Protein AF-A0A397F5D9-F1 (afdb_monomer_lite)

pLDDT: mean 75.42, std 14.94, range [30.98, 96.06]

Radius of gyration: 19.32 Å; chains: 1; bounding box: 44×31×54 Å

InterPro domains:
  IPR016435 Diphthamide synthesis DPH1/DPH2 [PF01866] (14-155)
  IPR016435 Diphthamide synthesis DPH1/DPH2 [PTHR10762] (15-155)
  IPR016435 Diphthamide synthesis DPH1/DPH2 [SFLDS00032] (1-155)
  IPR016435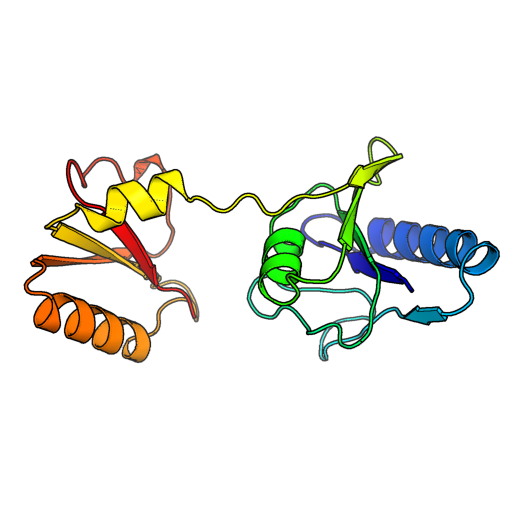 Diphthamide synthesis DPH1/DPH2 [TIGR00322] (14-155)
  IPR042264 Diphthamide synthesis DPH1/DPH2, domain 2 [G3DSA:3.40.50.11850] (8-94)
  IPR042265 Diphthamide synthesis DPH1/DPH2, domain 3 [G3DSA:3.40.50.11860] (96-165)

Structure (mmCIF, N/CA/C/O backbone):
data_AF-A0A397F5D9-F1
#
_entry.id   AF-A0A397F5D9-F1
#
loop_
_atom_site.group_PDB
_atom_site.id
_atom_site.type_symbol
_atom_site.label_atom_id
_atom_site.label_alt_id
_atom_site.label_comp_id
_atom_site.label_asym_id
_atom_site.label_entity_id
_atom_site.label_seq_id
_atom_site.pdbx_PDB_ins_code
_atom_site.Cartn_x
_atom_site.Cartn_y
_atom_site.Cartn_z
_atom_site.occupancy
_atom_site.B_iso_or_equiv
_atom_site.auth_seq_id
_atom_site.auth_comp_id
_atom_site.auth_asym_id
_atom_site.auth_atom_id
_atom_site.pdbx_PDB_model_num
ATOM 1 N N . MET A 1 1 ? 1.167 -3.588 -21.122 1.00 30.98 1 MET A N 1
ATOM 2 C CA . MET A 1 1 ? 1.437 -2.187 -20.737 1.00 30.98 1 MET A CA 1
ATOM 3 C C . MET A 1 1 ? 1.974 -2.148 -19.313 1.00 30.98 1 MET A C 1
ATOM 5 O O . MET A 1 1 ? 1.373 -2.797 -18.465 1.00 30.98 1 MET A O 1
ATOM 9 N N . LEU A 1 2 ? 3.126 -1.507 -19.077 1.00 31.97 2 LEU A N 1
ATOM 10 C CA . LEU A 1 2 ? 3.958 -1.721 -17.883 1.00 31.97 2 LEU A CA 1
ATOM 11 C C . LEU A 1 2 ? 4.143 -0.448 -17.041 1.00 31.97 2 LEU A C 1
ATOM 13 O O . LEU A 1 2 ? 4.617 0.557 -17.570 1.00 31.97 2 LEU A O 1
ATOM 17 N N . TYR A 1 3 ? 3.851 -0.514 -15.740 1.00 37.12 3 TYR A N 1
ATOM 18 C CA . TYR A 1 3 ? 4.355 0.466 -14.765 1.00 37.12 3 TYR A CA 1
ATOM 19 C C . TYR A 1 3 ? 5.733 0.081 -14.264 1.00 37.12 3 TYR A C 1
ATOM 21 O O . TYR A 1 3 ? 5.989 -1.099 -14.089 1.00 37.12 3 TYR A O 1
ATOM 29 N N . VAL A 1 4 ? 6.600 1.054 -13.999 1.00 40.19 4 VAL A N 1
ATOM 30 C CA . VAL A 1 4 ? 7.844 0.831 -13.256 1.00 40.19 4 VAL A CA 1
ATOM 31 C C . VAL A 1 4 ? 7.869 1.778 -12.065 1.00 40.19 4 VAL A C 1
ATOM 33 O O . VAL A 1 4 ? 7.754 2.986 -12.254 1.00 40.19 4 VAL A O 1
ATOM 36 N N . PHE A 1 5 ? 8.001 1.237 -10.857 1.00 48.34 5 PHE A N 1
ATOM 37 C CA . PHE A 1 5 ? 8.193 2.024 -9.636 1.00 48.34 5 PHE A CA 1
ATOM 38 C C . PHE A 1 5 ? 9.487 1.690 -8.933 1.00 48.34 5 PHE A C 1
ATOM 40 O O . PHE A 1 5 ? 10.018 0.604 -9.118 1.00 48.34 5 PHE A O 1
ATOM 47 N N . VAL A 1 6 ? 9.936 2.609 -8.094 1.00 40.12 6 VAL A N 1
ATOM 48 C CA . VAL A 1 6 ? 11.071 2.470 -7.201 1.00 40.12 6 VAL A CA 1
ATOM 49 C C . VAL A 1 6 ? 10.584 2.618 -5.759 1.00 40.12 6 VAL A C 1
ATOM 51 O O . VAL A 1 6 ? 9.941 3.612 -5.418 1.00 40.12 6 VAL A O 1
ATOM 54 N N . ASP A 1 7 ? 10.913 1.641 -4.914 1.00 38.75 7 ASP A N 1
ATOM 55 C CA . ASP A 1 7 ? 10.896 1.801 -3.457 1.00 38.75 7 ASP A CA 1
ATOM 56 C C . ASP A 1 7 ? 12.244 2.371 -3.026 1.00 38.75 7 ASP A C 1
ATOM 58 O O . ASP A 1 7 ? 13.288 1.791 -3.324 1.00 38.75 7 ASP A O 1
ATOM 62 N N . ILE A 1 8 ? 12.233 3.525 -2.367 1.00 38.31 8 ILE A N 1
ATOM 63 C CA . ILE A 1 8 ? 13.449 4.161 -1.875 1.00 38.31 8 ILE A CA 1
ATOM 64 C C . ILE A 1 8 ? 13.385 4.141 -0.363 1.00 38.31 8 ILE A C 1
ATOM 66 O O . ILE A 1 8 ? 12.715 4.966 0.254 1.00 38.31 8 ILE A O 1
ATOM 70 N N . THR A 1 9 ? 14.151 3.245 0.243 1.00 36.97 9 THR A N 1
ATOM 71 C CA . THR A 1 9 ? 14.595 3.465 1.621 1.00 36.97 9 THR A CA 1
ATOM 72 C C . THR A 1 9 ? 16.110 3.567 1.763 1.00 36.97 9 THR A C 1
ATOM 74 O O . THR A 1 9 ? 16.546 4.078 2.788 1.00 36.97 9 THR A O 1
ATOM 77 N N . ILE A 1 10 ? 16.933 3.160 0.776 1.00 39.94 10 ILE A N 1
ATOM 78 C CA . ILE A 1 10 ? 18.388 3.033 1.019 1.00 39.94 10 ILE A CA 1
ATOM 79 C C . ILE A 1 10 ? 19.318 3.581 -0.095 1.00 39.94 10 ILE A C 1
ATOM 81 O O . ILE A 1 10 ? 20.384 4.081 0.251 1.00 39.94 10 ILE A O 1
ATOM 85 N N . ASP A 1 11 ? 18.961 3.602 -1.393 1.00 50.69 11 ASP A N 1
ATOM 86 C CA . ASP A 1 11 ? 19.867 4.155 -2.433 1.00 50.69 11 ASP A CA 1
ATOM 87 C C . ASP A 1 11 ? 19.161 4.625 -3.725 1.00 50.69 11 ASP A C 1
ATOM 89 O O . ASP A 1 11 ? 19.049 3.900 -4.714 1.00 50.69 11 ASP A O 1
ATOM 93 N N . VAL A 1 12 ? 18.716 5.884 -3.744 1.00 52.06 12 VAL A N 1
ATOM 94 C CA . VAL A 1 12 ? 18.045 6.533 -4.893 1.00 52.06 12 VAL A CA 1
ATOM 95 C C . VAL A 1 12 ? 18.834 6.356 -6.204 1.00 52.06 12 VAL A C 1
ATOM 97 O O . VAL A 1 12 ? 18.247 6.167 -7.271 1.00 52.06 12 VAL A O 1
ATOM 100 N N . SER A 1 13 ? 20.170 6.404 -6.139 1.00 53.44 13 SER A N 1
ATOM 101 C CA . SER A 1 13 ? 21.037 6.446 -7.320 1.00 53.44 13 SER A CA 1
ATOM 102 C C . SER A 1 13 ? 21.143 5.088 -8.025 1.00 53.44 13 SER A C 1
ATOM 104 O O . SER A 1 13 ? 21.021 5.005 -9.255 1.00 53.44 13 SER A O 1
ATOM 106 N N . HIS A 1 14 ? 21.275 4.004 -7.255 1.00 58.69 14 HIS A N 1
ATOM 107 C CA . HIS A 1 14 ? 21.280 2.648 -7.800 1.00 58.69 14 HIS A CA 1
ATOM 108 C C . HIS A 1 14 ? 19.917 2.253 -8.361 1.00 58.69 14 HIS A C 1
ATOM 110 O O . HIS A 1 14 ? 19.836 1.667 -9.445 1.00 58.69 14 HIS A O 1
ATOM 116 N N . PHE A 1 15 ? 18.839 2.615 -7.669 1.00 64.94 15 PHE A N 1
ATOM 117 C CA . PHE A 1 15 ? 17.494 2.264 -8.103 1.00 64.94 15 PHE A CA 1
ATOM 118 C C . PHE A 1 15 ? 17.044 3.036 -9.351 1.00 64.94 15 PHE A C 1
ATOM 120 O O . PHE A 1 15 ? 16.451 2.443 -10.256 1.00 64.94 15 PHE A O 1
ATOM 127 N N . ALA A 1 16 ? 17.392 4.320 -9.470 1.00 66.88 16 ALA A N 1
ATOM 128 C CA . ALA A 1 16 ? 17.126 5.099 -10.680 1.00 66.88 16 ALA A CA 1
ATOM 129 C C . ALA A 1 16 ? 17.850 4.522 -11.911 1.00 66.88 16 ALA A C 1
ATOM 131 O O . ALA A 1 16 ? 17.286 4.488 -13.010 1.00 66.88 16 ALA A O 1
ATOM 132 N N . THR A 1 17 ? 19.076 4.022 -11.726 1.00 72.38 17 THR A N 1
ATOM 133 C CA . THR A 1 17 ? 19.847 3.352 -12.784 1.00 72.38 17 THR A CA 1
ATOM 134 C C . THR A 1 17 ? 19.204 2.020 -13.174 1.00 72.38 17 THR A C 1
ATOM 136 O O . THR A 1 17 ? 18.979 1.767 -14.358 1.00 72.38 17 THR A O 1
ATOM 139 N N . ALA A 1 18 ? 18.832 1.190 -12.193 1.00 73.75 18 ALA A N 1
ATOM 140 C CA . ALA A 1 18 ? 18.156 -0.085 -12.434 1.00 73.75 18 ALA A CA 1
ATOM 141 C C . ALA A 1 18 ? 16.810 0.095 -13.157 1.00 73.75 18 ALA A C 1
ATOM 143 O O . ALA A 1 18 ? 16.492 -0.671 -14.065 1.00 73.75 18 ALA A O 1
ATOM 144 N N . MET A 1 19 ? 16.051 1.140 -12.815 1.00 75.25 19 MET A N 1
ATOM 145 C CA . MET A 1 19 ? 14.823 1.510 -13.516 1.00 75.25 19 MET A CA 1
ATOM 146 C C . MET A 1 19 ? 15.096 1.887 -14.978 1.00 75.25 19 MET A C 1
ATOM 148 O O . MET A 1 19 ? 14.393 1.401 -15.860 1.00 75.25 19 MET A O 1
ATOM 152 N N . HIS A 1 20 ? 16.105 2.719 -15.265 1.00 76.56 20 HIS A N 1
ATOM 153 C CA . HIS A 1 20 ? 16.440 3.082 -16.649 1.00 76.56 20 HIS A CA 1
ATOM 154 C C . HIS A 1 20 ? 16.823 1.859 -17.486 1.00 76.56 20 HIS A C 1
ATOM 156 O O . HIS A 1 20 ? 16.373 1.735 -18.628 1.00 76.56 20 HIS A O 1
ATOM 162 N N . VAL A 1 21 ? 17.601 0.937 -16.912 1.00 76.38 21 VAL A N 1
ATOM 163 C CA . VAL A 1 21 ? 17.949 -0.339 -17.554 1.00 76.38 21 VAL A CA 1
ATOM 164 C C . VAL A 1 21 ? 16.691 -1.169 -17.809 1.00 76.38 21 VAL A C 1
ATOM 166 O O . VAL A 1 21 ? 16.454 -1.581 -18.941 1.00 76.38 21 VAL A O 1
ATOM 169 N N . ALA A 1 22 ? 15.839 -1.347 -16.795 1.00 76.19 22 ALA A N 1
ATOM 170 C CA . ALA A 1 22 ? 14.598 -2.106 -16.921 1.00 76.19 22 ALA A CA 1
ATOM 171 C C . ALA A 1 22 ? 13.674 -1.517 -18.000 1.00 76.19 22 ALA A C 1
ATOM 173 O O . ALA A 1 22 ? 13.200 -2.241 -18.868 1.00 76.19 22 ALA A O 1
ATOM 174 N N . VAL A 1 23 ? 13.456 -0.200 -17.996 1.00 78.56 23 VAL A N 1
ATOM 175 C CA . VAL A 1 23 ? 12.630 0.489 -18.999 1.00 78.56 23 VAL A CA 1
ATOM 176 C C . VAL A 1 23 ? 13.217 0.336 -20.400 1.00 78.56 23 VAL A C 1
ATOM 178 O O . VAL A 1 23 ? 12.459 0.115 -21.341 1.00 78.56 23 VAL A O 1
ATOM 181 N N . THR A 1 24 ? 14.539 0.446 -20.554 1.00 81.62 24 THR A N 1
ATOM 182 C CA . THR A 1 24 ? 15.207 0.294 -21.857 1.00 81.62 24 THR A CA 1
ATOM 183 C C . THR A 1 24 ? 14.988 -1.104 -22.423 1.00 81.62 24 THR A C 1
ATOM 185 O O . THR A 1 24 ? 14.542 -1.229 -23.559 1.00 81.62 24 THR A O 1
ATOM 188 N N . GLU A 1 25 ? 15.197 -2.143 -21.616 1.00 80.12 25 GLU A N 1
ATOM 189 C CA . GLU A 1 25 ? 14.972 -3.522 -22.055 1.00 80.12 25 GLU A CA 1
ATOM 190 C C . GLU A 1 25 ? 13.496 -3.808 -22.338 1.00 80.12 25 GLU A C 1
ATOM 192 O O . GLU A 1 25 ? 13.140 -4.400 -23.355 1.00 80.12 25 GLU A O 1
ATOM 197 N N . LEU A 1 26 ? 12.599 -3.333 -21.476 1.00 77.38 26 LEU A N 1
ATOM 198 C CA . LEU A 1 26 ? 11.168 -3.583 -21.623 1.00 77.38 26 LEU A CA 1
ATOM 199 C C . LEU A 1 26 ? 10.589 -2.870 -22.850 1.00 77.38 26 LEU A C 1
ATOM 201 O O . LEU A 1 26 ? 9.675 -3.406 -23.475 1.00 77.38 26 LEU A O 1
ATOM 205 N N . LYS A 1 27 ? 11.141 -1.717 -23.255 1.00 81.94 27 LYS A N 1
ATOM 206 C CA . LYS A 1 27 ? 10.741 -1.008 -24.484 1.00 81.94 27 LYS A CA 1
ATOM 207 C C . LYS A 1 27 ? 10.977 -1.826 -25.755 1.00 81.94 27 LYS A C 1
ATOM 209 O O . LYS A 1 27 ? 10.286 -1.592 -26.742 1.00 81.94 27 LYS A O 1
ATOM 214 N N . HIS A 1 28 ? 11.892 -2.799 -25.742 1.00 83.31 28 HIS A N 1
ATOM 215 C CA . HIS A 1 28 ? 12.069 -3.723 -26.867 1.00 83.31 28 HIS A CA 1
ATOM 216 C C . HIS A 1 28 ? 10.918 -4.733 -26.996 1.00 83.31 28 HIS A C 1
ATOM 218 O O . HIS A 1 28 ? 10.683 -5.262 -28.080 1.00 83.31 28 HIS A O 1
ATOM 224 N N . HIS A 1 29 ? 10.193 -4.995 -25.907 1.00 79.75 29 HIS A N 1
ATOM 225 C CA . HIS A 1 29 ? 9.145 -6.016 -25.838 1.00 79.75 29 HIS A CA 1
ATOM 226 C C . HIS A 1 29 ? 7.729 -5.441 -25.729 1.00 79.75 29 HIS A C 1
ATOM 228 O O . HIS A 1 29 ? 6.761 -6.131 -26.049 1.00 79.75 29 HIS A O 1
ATOM 234 N N . PHE A 1 30 ? 7.587 -4.192 -25.280 1.00 78.31 30 PHE A N 1
ATOM 235 C CA . PHE A 1 30 ? 6.298 -3.547 -25.058 1.00 78.31 30 PHE A CA 1
ATOM 236 C C . PHE A 1 30 ? 6.268 -2.145 -25.667 1.00 78.31 30 PHE A C 1
ATOM 238 O O . PHE A 1 30 ? 7.146 -1.323 -25.420 1.00 78.31 30 PHE A O 1
ATOM 245 N N . HIS A 1 31 ? 5.204 -1.861 -26.418 1.00 74.44 31 HIS A N 1
ATOM 246 C CA . HIS A 1 31 ? 5.030 -0.592 -27.131 1.00 74.44 31 HIS A CA 1
ATOM 247 C C . HIS A 1 31 ? 4.506 0.556 -26.255 1.00 74.44 31 HIS A C 1
ATOM 249 O O . HIS A 1 31 ? 4.698 1.716 -26.604 1.00 74.44 31 HIS A O 1
ATOM 255 N N . ASP A 1 32 ? 3.868 0.247 -25.122 1.00 77.25 32 ASP A N 1
ATOM 256 C CA . ASP A 1 32 ? 3.337 1.239 -24.182 1.00 77.25 32 ASP A CA 1
ATOM 257 C C . ASP A 1 32 ? 3.888 0.964 -22.772 1.00 77.25 32 ASP A C 1
ATOM 259 O O . ASP A 1 32 ? 3.534 -0.017 -22.097 1.00 77.25 32 ASP A O 1
ATOM 263 N N . ILE A 1 33 ? 4.832 1.815 -22.369 1.00 79.56 33 ILE A N 1
ATOM 264 C CA . ILE A 1 33 ? 5.489 1.820 -21.061 1.00 79.56 33 ILE A CA 1
ATOM 265 C C . ILE A 1 33 ? 5.431 3.241 -20.524 1.00 79.56 33 ILE A C 1
ATOM 267 O O . ILE A 1 33 ? 5.867 4.182 -21.191 1.00 79.56 33 ILE A O 1
ATOM 271 N N . VAL A 1 34 ? 4.950 3.382 -19.290 1.00 80.06 34 VAL A N 1
ATOM 272 C CA . VAL A 1 34 ? 4.820 4.674 -18.615 1.00 80.06 34 VAL A CA 1
ATOM 273 C C . VAL A 1 34 ? 5.548 4.620 -17.279 1.00 80.06 34 VAL A C 1
ATOM 275 O O . VAL A 1 34 ? 5.326 3.721 -16.469 1.00 80.06 34 VAL A O 1
ATOM 278 N N . VAL A 1 35 ? 6.393 5.623 -17.042 1.00 79.56 35 VAL A N 1
ATOM 279 C CA . VAL A 1 35 ? 6.994 5.896 -15.733 1.00 79.56 35 VAL A CA 1
ATOM 280 C C . VAL A 1 35 ? 6.243 7.091 -15.137 1.00 79.56 35 VAL A C 1
ATOM 282 O O . VAL A 1 35 ? 6.437 8.216 -15.603 1.00 79.56 35 VAL A O 1
ATOM 285 N N . PRO A 1 36 ? 5.320 6.875 -14.185 1.00 72.00 36 PRO A N 1
ATOM 286 C CA . PRO A 1 36 ? 4.493 7.946 -13.637 1.00 72.00 36 PRO A CA 1
ATOM 287 C C . PRO A 1 36 ? 5.308 8.869 -12.725 1.00 72.00 36 PRO A C 1
ATOM 289 O O . PRO A 1 36 ? 6.321 8.466 -12.162 1.00 72.00 36 PRO A O 1
ATOM 292 N N . GLN A 1 37 ? 4.840 10.101 -12.534 1.00 74.19 37 GLN A N 1
ATOM 293 C CA . GLN A 1 37 ? 5.438 11.052 -11.598 1.00 74.19 37 GLN A CA 1
ATOM 294 C C . GLN A 1 37 ? 4.348 11.729 -10.764 1.00 74.19 37 GLN A C 1
ATOM 296 O O . GLN A 1 37 ? 3.511 12.453 -11.304 1.00 74.19 37 GLN A O 1
ATOM 301 N N . ALA A 1 38 ? 4.390 11.540 -9.446 1.00 69.75 38 ALA A N 1
ATOM 302 C CA . ALA A 1 38 ? 3.554 12.268 -8.496 1.00 69.75 38 ALA A CA 1
ATOM 303 C C . ALA A 1 38 ? 4.386 13.380 -7.842 1.00 69.75 38 ALA A C 1
ATOM 305 O O . ALA A 1 38 ? 5.224 13.117 -6.986 1.00 69.75 38 ALA A O 1
ATOM 306 N N . LYS A 1 39 ? 4.190 14.639 -8.249 1.00 68.25 39 LYS A N 1
ATOM 307 C CA . LYS A 1 39 ? 4.949 15.768 -7.679 1.00 68.25 39 LYS A CA 1
ATOM 308 C C . LYS A 1 39 ? 4.695 15.885 -6.162 1.00 68.25 39 LYS A C 1
ATOM 310 O O . LYS A 1 39 ? 3.546 15.735 -5.750 1.00 68.25 39 LYS A O 1
ATOM 315 N N . PRO A 1 40 ? 5.721 16.194 -5.342 1.00 70.75 40 PRO A N 1
ATOM 316 C CA . PRO A 1 40 ? 7.058 16.686 -5.710 1.00 70.75 40 PRO A CA 1
ATOM 317 C C . PRO A 1 40 ? 8.107 15.600 -6.024 1.00 70.75 40 PRO A C 1
ATOM 319 O O . PRO A 1 40 ? 9.272 15.942 -6.194 1.00 70.75 40 PRO A O 1
ATOM 322 N N . LEU A 1 41 ? 7.719 14.326 -6.100 1.00 69.69 41 LEU A N 1
ATOM 323 C CA . LEU A 1 41 ? 8.642 13.210 -6.306 1.00 69.69 41 LEU A CA 1
ATOM 324 C C . LEU A 1 41 ? 9.204 13.165 -7.737 1.00 69.69 41 LEU A C 1
ATOM 326 O O . LEU A 1 41 ? 8.614 13.712 -8.681 1.00 69.69 41 LEU A O 1
ATOM 330 N N . SER A 1 42 ? 10.340 12.492 -7.905 1.00 71.50 42 SER A N 1
ATOM 331 C CA . SER A 1 42 ? 10.932 12.196 -9.212 1.00 71.50 42 SER A CA 1
ATOM 332 C C . SER A 1 42 ? 10.090 11.160 -9.976 1.00 71.50 42 SER A C 1
ATOM 334 O O . SER A 1 42 ? 9.300 10.424 -9.379 1.00 71.50 42 SER A O 1
ATOM 336 N N . PRO A 1 43 ? 10.216 11.068 -11.313 1.00 72.31 43 PRO A N 1
ATOM 337 C CA . PRO A 1 43 ? 9.544 10.018 -12.075 1.00 72.31 43 PRO A CA 1
ATOM 338 C C . PRO A 1 43 ? 9.909 8.618 -11.561 1.00 72.31 43 PRO A C 1
ATOM 340 O O . PRO A 1 43 ? 11.084 8.307 -11.389 1.00 72.31 43 PRO A O 1
ATOM 343 N N . GLY A 1 44 ? 8.899 7.776 -11.342 1.00 71.12 44 GLY A N 1
ATOM 344 C CA . GLY A 1 44 ? 9.045 6.406 -10.847 1.00 71.12 44 GLY A CA 1
ATOM 345 C C . GLY A 1 44 ? 9.082 6.278 -9.323 1.00 71.12 44 GLY A C 1
ATOM 346 O O . GLY A 1 44 ? 9.052 5.157 -8.824 1.00 71.12 44 GLY A O 1
ATOM 347 N N . GLU A 1 45 ? 9.101 7.378 -8.571 1.00 69.88 45 GLU A N 1
ATOM 348 C CA . GLU A 1 45 ? 9.108 7.350 -7.103 1.00 69.88 45 GLU A CA 1
ATOM 349 C C . GLU A 1 45 ? 7.694 7.212 -6.510 1.00 69.88 45 GLU A C 1
ATOM 351 O O . GLU A 1 45 ? 6.732 7.809 -7.006 1.00 69.88 45 GLU A O 1
ATOM 356 N N . VAL A 1 46 ? 7.573 6.445 -5.417 1.00 66.38 46 VAL A N 1
ATOM 357 C CA . VAL A 1 46 ? 6.321 6.246 -4.658 1.00 66.38 46 VAL A CA 1
ATOM 358 C C . VAL A 1 46 ? 6.569 6.377 -3.167 1.00 66.38 46 VAL A C 1
ATOM 360 O O . VAL A 1 46 ? 7.611 5.970 -2.663 1.00 66.38 46 VAL A O 1
ATOM 363 N N . LEU A 1 47 ? 5.559 6.881 -2.460 1.00 67.12 47 LEU A N 1
ATOM 364 C CA . LEU A 1 47 ? 5.458 6.817 -1.007 1.00 67.12 47 LEU A CA 1
ATOM 365 C C . LEU A 1 47 ? 4.271 5.937 -0.614 1.00 67.12 47 LEU A C 1
ATOM 367 O O . LEU A 1 47 ? 3.224 5.977 -1.261 1.00 67.12 47 LEU A O 1
ATOM 371 N N . GLY A 1 48 ? 4.403 5.188 0.480 1.00 64.38 48 GLY A N 1
ATOM 372 C CA . GLY A 1 48 ? 3.401 4.197 0.888 1.00 64.38 48 GLY A CA 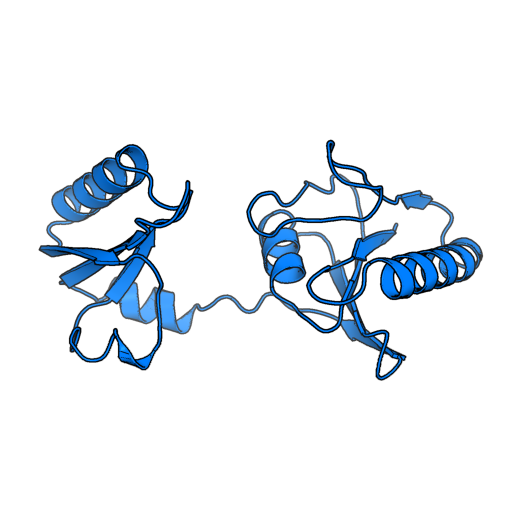1
ATOM 373 C C . GLY A 1 48 ? 2.003 4.742 1.152 1.00 64.38 48 GLY A C 1
ATOM 374 O O . GLY A 1 48 ? 1.026 4.052 0.865 1.00 64.38 48 GLY A O 1
ATOM 375 N N . CYS A 1 49 ? 1.900 5.981 1.636 1.00 63.66 49 CYS A N 1
ATOM 376 C CA . CYS A 1 49 ? 0.630 6.619 1.992 1.00 63.66 49 CYS A CA 1
ATOM 377 C C . CYS A 1 49 ? -0.113 7.242 0.793 1.00 63.66 49 CYS A C 1
ATOM 379 O O . CYS A 1 49 ? -1.258 7.655 0.936 1.00 63.66 49 CYS A O 1
ATOM 381 N N . THR A 1 50 ? 0.503 7.317 -0.393 1.00 64.44 50 THR A N 1
ATOM 382 C CA . THR A 1 50 ? -0.093 7.944 -1.590 1.00 64.44 50 THR A CA 1
ATOM 383 C C . THR A 1 50 ? 0.228 7.139 -2.844 1.00 64.44 50 THR A C 1
ATOM 385 O O . THR A 1 50 ? 1.028 7.551 -3.686 1.00 64.44 50 THR A O 1
ATOM 388 N N . SER A 1 51 ? -0.413 5.977 -2.966 1.00 74.62 51 SER A N 1
ATOM 389 C CA . SER A 1 51 ? -0.301 5.136 -4.157 1.00 74.62 51 SER A CA 1
ATOM 390 C C . SER A 1 51 ? -1.115 5.694 -5.333 1.00 74.62 51 SER A C 1
ATOM 392 O O . SER A 1 51 ? -2.320 5.911 -5.188 1.00 74.62 51 SER A O 1
ATOM 394 N N . PRO A 1 52 ? -0.504 5.912 -6.510 1.00 70.94 52 PRO A N 1
ATOM 395 C CA . PRO A 1 52 ? -1.222 6.368 -7.697 1.00 70.94 52 PRO A CA 1
ATOM 396 C C . PRO A 1 52 ? -2.134 5.279 -8.288 1.00 70.94 52 PRO A C 1
ATOM 398 O O . PRO A 1 52 ? -1.929 4.081 -8.085 1.00 70.94 52 PRO A O 1
ATOM 401 N N . GLN A 1 53 ? -3.143 5.710 -9.049 1.00 78.06 53 GLN A N 1
ATOM 402 C CA . GLN A 1 53 ? -4.029 4.820 -9.802 1.00 78.06 53 GLN A CA 1
ATOM 403 C C . GLN A 1 53 ? -3.530 4.598 -11.234 1.00 78.06 53 GLN A C 1
ATOM 405 O O . GLN A 1 53 ? -2.940 5.484 -11.856 1.00 78.06 53 GLN A O 1
ATOM 410 N N . PHE A 1 54 ? -3.810 3.409 -11.757 1.00 76.00 54 PHE A N 1
ATOM 411 C CA . PHE A 1 54 ? -3.304 2.871 -13.016 1.00 76.00 54 PHE A CA 1
ATOM 412 C C . PHE A 1 54 ? -4.444 2.456 -13.946 1.00 76.00 54 PHE A C 1
ATOM 414 O O . PHE A 1 54 ? -4.606 1.263 -14.228 1.00 76.00 54 PHE A O 1
ATOM 421 N N . PRO A 1 55 ? -5.269 3.410 -14.410 1.00 72.19 55 PRO A N 1
ATOM 422 C CA . PRO A 1 55 ? -6.365 3.083 -15.304 1.00 72.19 55 PRO A CA 1
ATOM 423 C C . PRO A 1 55 ? -5.833 2.458 -16.598 1.00 72.19 55 PRO A C 1
ATOM 425 O O . PRO A 1 55 ? -4.807 2.881 -17.140 1.00 72.19 55 PRO A O 1
ATOM 428 N N . ASP A 1 56 ? -6.561 1.444 -17.063 1.00 78.69 56 ASP A N 1
ATOM 429 C CA . ASP A 1 56 ? -6.396 0.775 -18.357 1.00 78.69 56 ASP A CA 1
ATOM 430 C C . ASP A 1 56 ? -5.119 -0.045 -18.545 1.00 78.69 56 ASP A C 1
ATOM 432 O O . ASP A 1 56 ? -4.697 -0.250 -19.676 1.00 78.69 56 ASP A O 1
ATOM 436 N N . ARG A 1 57 ? -4.467 -0.527 -17.477 1.00 78.75 57 ARG A N 1
ATOM 437 C CA . ARG A 1 57 ? -3.121 -1.122 -17.603 1.00 78.75 57 ARG A CA 1
ATOM 438 C C . ARG A 1 57 ? -3.063 -2.587 -17.215 1.00 78.75 57 ARG A C 1
ATOM 440 O O . ARG A 1 57 ? -3.596 -2.998 -16.191 1.00 78.75 57 ARG A O 1
ATOM 447 N N . ASP A 1 58 ? -2.353 -3.369 -18.027 1.00 84.31 58 ASP A N 1
ATOM 448 C CA . ASP A 1 58 ? -2.280 -4.823 -17.848 1.00 84.31 58 ASP A CA 1
ATOM 449 C C . ASP A 1 58 ? -1.409 -5.224 -16.658 1.00 84.31 58 ASP A C 1
ATOM 451 O O . ASP A 1 58 ? -1.698 -6.206 -15.967 1.00 84.31 58 ASP A O 1
ATOM 455 N N . ALA A 1 59 ? -0.291 -4.512 -16.476 1.00 86.88 59 ALA A N 1
ATOM 456 C CA . ALA A 1 59 ? 0.744 -4.907 -15.543 1.00 86.88 59 ALA A CA 1
ATOM 457 C C . ALA A 1 59 ? 1.545 -3.737 -14.960 1.00 86.88 59 ALA A C 1
ATOM 459 O O . ALA A 1 59 ? 1.711 -2.664 -15.537 1.00 86.88 59 ALA A O 1
ATOM 460 N N . LEU A 1 60 ? 2.107 -4.021 -13.798 1.00 86.62 60 LEU A N 1
ATOM 461 C CA . LEU A 1 60 ? 2.953 -3.188 -12.973 1.00 86.62 60 LEU A CA 1
ATOM 462 C C . LEU A 1 60 ? 4.217 -3.987 -12.663 1.00 86.62 60 LEU A C 1
ATOM 464 O O . LEU A 1 60 ? 4.131 -5.121 -12.216 1.00 86.62 60 LEU A O 1
ATOM 468 N N . VAL A 1 61 ? 5.381 -3.402 -12.890 1.00 87.31 61 VAL A N 1
ATOM 469 C CA . VAL A 1 61 ? 6.691 -3.846 -12.415 1.00 87.31 61 VAL A CA 1
ATOM 470 C C . VAL A 1 61 ? 7.162 -2.873 -11.341 1.00 87.31 61 VAL A C 1
ATOM 472 O O . VAL A 1 61 ? 7.113 -1.661 -11.486 1.00 87.31 61 VAL A O 1
ATOM 475 N N . PHE A 1 62 ? 7.618 -3.399 -10.224 1.00 86.62 62 PHE A N 1
ATOM 476 C CA . PHE A 1 62 ? 8.048 -2.617 -9.079 1.00 86.62 62 PHE A CA 1
ATOM 477 C C . PHE A 1 62 ? 9.496 -2.986 -8.773 1.00 86.62 62 PHE A C 1
ATOM 479 O O . PHE A 1 62 ? 9.794 -4.141 -8.489 1.00 86.62 62 PHE A O 1
ATOM 486 N N . VAL A 1 63 ? 10.412 -2.041 -8.915 1.00 84.38 63 VAL A N 1
ATOM 487 C CA . VAL A 1 63 ? 11.850 -2.207 -8.710 1.00 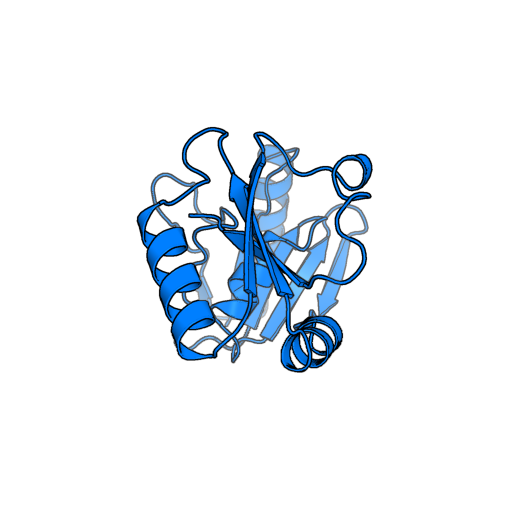84.38 63 VAL A CA 1
ATOM 488 C C . VAL A 1 63 ? 12.166 -1.893 -7.252 1.00 84.38 63 VAL A C 1
ATOM 490 O O . VAL A 1 63 ? 12.257 -0.731 -6.864 1.00 84.38 63 VAL A O 1
ATOM 493 N N . ALA A 1 64 ? 12.272 -2.938 -6.437 1.00 80.56 64 ALA A N 1
ATOM 494 C CA . ALA A 1 64 ? 12.436 -2.834 -4.990 1.00 80.56 64 ALA A CA 1
ATOM 495 C C . ALA A 1 64 ? 12.929 -4.148 -4.384 1.00 80.56 64 ALA A C 1
ATOM 497 O O . ALA A 1 64 ? 12.540 -5.234 -4.823 1.00 80.56 64 ALA A O 1
ATOM 498 N N . ASP A 1 65 ? 13.697 -4.034 -3.309 1.00 81.31 65 ASP A N 1
ATOM 499 C CA . ASP A 1 65 ? 14.020 -5.123 -2.383 1.00 81.31 65 ASP A CA 1
ATOM 500 C C . ASP A 1 65 ? 12.915 -5.343 -1.327 1.00 81.31 65 ASP A C 1
ATOM 502 O O . ASP A 1 65 ? 12.777 -6.440 -0.778 1.00 81.31 65 ASP A O 1
ATOM 506 N N . GLY A 1 66 ? 12.057 -4.340 -1.108 1.00 82.12 66 GLY A N 1
ATOM 507 C CA . GLY A 1 66 ? 10.859 -4.379 -0.264 1.00 82.12 66 GLY A CA 1
ATOM 508 C C . GLY A 1 66 ? 9.556 -4.719 -1.002 1.00 82.12 66 GLY A C 1
ATOM 509 O O . GLY A 1 66 ? 9.531 -4.955 -2.211 1.00 82.12 66 GLY A O 1
ATOM 510 N N . ARG A 1 67 ? 8.443 -4.800 -0.257 1.00 82.25 67 ARG A N 1
ATOM 511 C CA . ARG A 1 67 ? 7.081 -5.007 -0.805 1.00 82.25 67 ARG A CA 1
ATOM 512 C C . ARG A 1 67 ? 6.049 -3.998 -0.302 1.00 82.25 67 ARG A C 1
ATOM 514 O O . ARG A 1 67 ? 4.940 -3.984 -0.816 1.00 82.25 67 ARG A O 1
ATOM 521 N N . PHE A 1 68 ? 6.390 -3.149 0.662 1.00 80.88 68 PHE A N 1
ATOM 522 C CA . PHE A 1 68 ? 5.412 -2.310 1.357 1.00 80.88 68 PHE A CA 1
ATOM 523 C C . PHE A 1 68 ? 4.717 -1.307 0.421 1.00 80.88 68 PHE A C 1
ATOM 525 O O . PHE A 1 68 ? 3.491 -1.280 0.316 1.00 80.88 68 PHE A O 1
ATOM 532 N N . HIS A 1 69 ? 5.494 -0.539 -0.342 1.00 79.31 69 HIS A N 1
ATOM 533 C CA . HIS A 1 69 ? 4.954 0.402 -1.326 1.00 79.31 69 HIS A CA 1
ATOM 534 C C . HIS A 1 69 ? 4.228 -0.301 -2.483 1.00 79.31 69 HIS A C 1
ATOM 536 O O . HIS A 1 69 ? 3.197 0.178 -2.957 1.00 79.31 69 HIS A O 1
ATOM 542 N N . LEU A 1 70 ? 4.708 -1.480 -2.884 1.00 84.50 70 LEU A N 1
ATOM 543 C CA . LEU A 1 70 ? 4.045 -2.313 -3.884 1.00 84.50 70 LEU A CA 1
ATOM 544 C C . LEU A 1 70 ? 2.670 -2.795 -3.417 1.00 84.50 70 LEU A C 1
ATOM 546 O O . LEU A 1 70 ? 1.714 -2.745 -4.184 1.00 84.50 70 LEU A O 1
ATOM 550 N N . GLU A 1 71 ? 2.551 -3.243 -2.169 1.00 84.56 71 GLU A N 1
ATOM 551 C CA . GLU A 1 71 ? 1.283 -3.709 -1.608 1.00 84.56 71 GLU A CA 1
ATOM 552 C C . GLU A 1 71 ? 0.244 -2.582 -1.580 1.00 84.56 71 GLU A C 1
ATOM 554 O O . GLU A 1 71 ? -0.893 -2.800 -2.001 1.00 84.56 71 GLU A O 1
ATOM 559 N N . SER A 1 72 ? 0.645 -1.363 -1.205 1.00 81.38 72 SER A N 1
ATOM 560 C CA . SER A 1 72 ? -0.214 -0.172 -1.289 1.00 81.38 72 SER A CA 1
ATOM 561 C C . SER A 1 72 ? -0.684 0.088 -2.731 1.00 81.38 72 SER A C 1
ATOM 563 O O . SER A 1 72 ? -1.882 0.253 -2.983 1.00 81.38 72 SER A O 1
ATOM 565 N N . ALA A 1 73 ? 0.227 0.017 -3.708 1.00 81.50 73 ALA A N 1
ATOM 566 C CA . ALA A 1 73 ? -0.105 0.189 -5.122 1.00 81.50 73 ALA A CA 1
ATOM 567 C C . ALA A 1 73 ? -1.043 -0.911 -5.646 1.00 81.50 73 ALA A C 1
ATOM 569 O O . ALA A 1 73 ? -1.955 -0.630 -6.423 1.00 81.50 73 ALA A O 1
ATOM 570 N N . MET A 1 74 ? -0.866 -2.154 -5.194 1.00 87.50 74 MET A N 1
ATOM 571 C CA . MET A 1 74 ? -1.746 -3.275 -5.527 1.00 87.50 74 MET A CA 1
ATOM 572 C C . MET A 1 74 ? -3.143 -3.084 -4.933 1.00 87.50 74 MET A C 1
ATOM 574 O O . MET A 1 74 ? -4.131 -3.357 -5.610 1.00 87.50 74 MET A O 1
ATOM 578 N N . ILE A 1 75 ? -3.250 -2.612 -3.683 1.00 85.12 75 ILE A N 1
ATOM 579 C CA . ILE A 1 75 ? -4.537 -2.318 -3.024 1.00 85.12 75 ILE A CA 1
ATOM 580 C C . ILE A 1 75 ? -5.314 -1.255 -3.802 1.00 85.12 75 ILE A C 1
ATOM 582 O O . ILE A 1 75 ? -6.506 -1.437 -4.044 1.00 85.12 75 ILE A O 1
ATOM 586 N N . ALA A 1 76 ? -4.639 -0.192 -4.243 1.00 83.31 76 ALA A N 1
ATOM 587 C CA . ALA A 1 76 ? -5.253 0.854 -5.056 1.00 83.31 76 ALA A CA 1
ATOM 588 C C . ALA A 1 76 ? -5.636 0.381 -6.475 1.00 83.31 76 ALA A C 1
ATOM 590 O O . ALA A 1 76 ? -6.508 0.985 -7.100 1.00 83.31 76 ALA A O 1
ATOM 591 N N . ASN A 1 77 ? -5.012 -0.692 -6.982 1.00 85.25 77 ASN A N 1
ATOM 592 C CA . ASN A 1 77 ? -5.132 -1.156 -8.369 1.00 85.25 77 ASN A CA 1
ATOM 593 C C . ASN A 1 77 ? -5.337 -2.685 -8.469 1.00 85.25 77 ASN A C 1
ATOM 595 O O . ASN A 1 77 ? -4.509 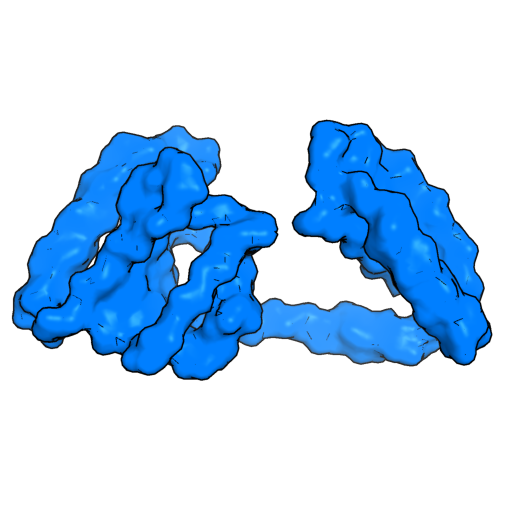-3.385 -9.058 1.00 85.25 77 ASN A O 1
ATOM 599 N N . PRO A 1 78 ? -6.441 -3.236 -7.929 1.00 87.19 78 PRO A N 1
ATOM 600 C CA . PRO A 1 78 ? -6.613 -4.683 -7.750 1.00 87.19 78 PRO A CA 1
ATOM 601 C C . PRO A 1 78 ? -6.706 -5.485 -9.059 1.00 87.19 78 PRO A C 1
ATOM 603 O O . PRO A 1 78 ? -6.469 -6.692 -9.061 1.00 87.19 78 PRO A O 1
ATOM 606 N N . SER A 1 79 ? -7.058 -4.846 -10.177 1.00 87.25 79 SER A N 1
ATOM 607 C CA . SER A 1 79 ? -7.146 -5.487 -11.496 1.00 87.25 79 SER A CA 1
ATOM 608 C C . SER A 1 79 ? -5.811 -5.549 -12.245 1.00 87.25 79 SER A C 1
ATOM 610 O O . SER A 1 79 ? -5.711 -6.262 -13.243 1.00 87.25 79 SER A O 1
ATOM 612 N N . VAL A 1 80 ? -4.789 -4.816 -11.791 1.00 87.94 80 VAL A N 1
ATOM 613 C CA . VAL A 1 80 ? -3.493 -4.706 -12.473 1.00 87.94 80 VAL A CA 1
ATOM 614 C C . VAL A 1 80 ? -2.556 -5.805 -11.976 1.00 87.94 80 VAL A C 1
ATOM 616 O O . VAL A 1 80 ? -2.357 -5.979 -10.774 1.00 87.94 80 VAL A O 1
ATOM 619 N N . LYS A 1 81 ? -1.938 -6.563 -12.891 1.00 89.94 81 LYS A N 1
ATOM 620 C CA . LYS A 1 81 ? -0.978 -7.612 -12.506 1.00 89.94 81 LYS A CA 1
ATOM 621 C C . LYS A 1 81 ? 0.294 -6.981 -11.949 1.00 89.94 81 LYS A C 1
ATOM 623 O O . LYS A 1 81 ? 0.954 -6.233 -12.655 1.00 89.94 81 LYS A O 1
ATOM 628 N N . ALA A 1 82 ? 0.684 -7.329 -10.730 1.00 90.06 82 ALA A N 1
ATOM 629 C CA . ALA A 1 82 ? 1.891 -6.794 -10.113 1.00 90.06 82 ALA A CA 1
ATOM 630 C C . ALA A 1 82 ? 3.071 -7.768 -10.205 1.00 90.06 82 ALA A C 1
ATOM 632 O O . ALA A 1 82 ? 2.949 -8.962 -9.937 1.00 90.06 82 ALA A O 1
ATOM 633 N N . PHE A 1 83 ? 4.235 -7.235 -10.539 1.00 89.88 83 PHE A N 1
ATOM 634 C CA . PHE A 1 83 ? 5.519 -7.911 -10.554 1.00 89.88 83 PHE A CA 1
ATOM 635 C C . PHE A 1 83 ? 6.512 -7.079 -9.755 1.00 89.88 83 PHE A C 1
ATOM 637 O O . PHE A 1 83 ? 6.447 -5.854 -9.762 1.00 89.88 83 PHE A O 1
ATOM 644 N N . ARG A 1 84 ? 7.462 -7.737 -9.101 1.00 89.94 84 ARG A N 1
ATOM 645 C CA . ARG A 1 84 ? 8.563 -7.084 -8.402 1.00 89.94 84 ARG A CA 1
ATOM 646 C C . ARG A 1 84 ? 9.892 -7.545 -8.965 1.00 89.94 84 ARG A C 1
ATOM 648 O O . ARG A 1 84 ? 10.142 -8.750 -8.980 1.00 89.94 84 ARG A O 1
ATOM 655 N N . TYR A 1 85 ? 10.721 -6.601 -9.386 1.00 86.75 85 TYR A N 1
ATOM 656 C CA . TYR A 1 85 ? 12.119 -6.822 -9.714 1.00 86.75 85 TYR A CA 1
ATOM 657 C C . TYR A 1 85 ? 12.988 -6.390 -8.534 1.00 86.75 85 TYR A C 1
ATOM 659 O O . TYR A 1 85 ? 13.021 -5.216 -8.179 1.00 86.75 85 TYR A O 1
ATOM 667 N N . ASP A 1 86 ? 13.684 -7.342 -7.929 1.00 85.94 86 ASP A N 1
ATOM 668 C CA . ASP A 1 86 ? 14.641 -7.056 -6.867 1.00 85.94 86 ASP A CA 1
ATOM 669 C C . ASP A 1 86 ? 16.036 -6.881 -7.490 1.00 85.94 86 ASP A C 1
ATOM 671 O O . ASP A 1 86 ? 16.558 -7.848 -8.062 1.00 85.94 86 ASP A O 1
ATOM 675 N N . PRO A 1 87 ? 16.640 -5.676 -7.450 1.00 80.00 87 PRO A N 1
ATOM 676 C CA . PRO A 1 87 ? 17.890 -5.406 -8.155 1.00 80.00 87 PRO A CA 1
ATOM 677 C C . PRO A 1 87 ? 19.102 -6.111 -7.535 1.00 80.00 87 PRO A C 1
ATOM 679 O O . PRO A 1 87 ? 20.107 -6.268 -8.230 1.00 80.00 87 PRO A O 1
ATOM 682 N N . TYR A 1 88 ? 19.018 -6.571 -6.280 1.00 81.69 88 TYR A N 1
ATOM 683 C CA . TYR A 1 88 ? 20.120 -7.276 -5.619 1.00 81.69 88 TYR A CA 1
ATOM 684 C C . TYR A 1 88 ? 20.285 -8.718 -6.135 1.00 81.69 88 TYR A C 1
ATOM 686 O O . TYR A 1 88 ? 21.328 -9.020 -6.720 1.00 81.69 88 TYR A O 1
ATOM 694 N N . PRO A 1 89 ? 19.288 -9.621 -6.010 1.00 86.38 89 PRO A N 1
ATOM 695 C CA . PRO A 1 89 ? 19.353 -10.954 -6.595 1.00 86.38 89 PRO A CA 1
ATOM 696 C C . PRO A 1 89 ? 19.013 -10.957 -8.096 1.00 86.38 89 PRO A C 1
ATOM 698 O O . PRO A 1 89 ? 19.139 -11.999 -8.733 1.00 86.38 89 PRO A O 1
ATOM 701 N N . LYS A 1 90 ? 18.575 -9.822 -8.666 1.00 84.25 90 LYS A N 1
ATOM 702 C CA . LYS A 1 90 ? 18.129 -9.668 -10.064 1.00 84.25 90 LYS A CA 1
ATOM 703 C C . LYS A 1 90 ? 16.961 -10.587 -10.426 1.00 84.25 90 LYS A C 1
ATOM 705 O O . LYS A 1 90 ? 16.912 -11.165 -11.510 1.00 84.25 90 LYS A O 1
ATOM 710 N N . VAL A 1 91 ? 16.008 -10.727 -9.508 1.00 84.81 91 VAL A N 1
ATOM 711 C CA . VAL A 1 91 ? 14.856 -11.625 -9.665 1.00 84.81 91 VAL A CA 1
ATOM 712 C C . VAL A 1 91 ? 13.597 -10.819 -9.941 1.00 84.81 91 VAL A C 1
ATOM 714 O O . VAL A 1 91 ? 13.206 -9.977 -9.135 1.00 84.81 91 VAL A O 1
ATOM 717 N N . LEU A 1 92 ? 12.926 -11.131 -11.052 1.00 85.88 92 LEU A N 1
ATOM 718 C CA . LEU A 1 92 ? 11.560 -10.692 -11.326 1.00 85.88 92 LEU A CA 1
ATOM 719 C C . LEU A 1 92 ? 10.574 -11.745 -10.805 1.00 85.88 92 LEU A C 1
ATOM 721 O O . LEU A 1 92 ? 10.646 -12.916 -11.167 1.00 85.88 92 LEU A O 1
ATOM 725 N N . SER A 1 93 ? 9.636 -11.325 -9.966 1.00 90.31 93 SER A N 1
ATOM 726 C CA . SER A 1 93 ? 8.674 -12.201 -9.292 1.00 90.31 93 SER A CA 1
ATOM 727 C C . SER A 1 93 ? 7.254 -11.677 -9.462 1.00 90.31 93 SER A C 1
ATOM 729 O O . SER A 1 93 ? 7.018 -10.478 -9.341 1.00 90.31 93 SER A O 1
ATOM 731 N N . TYR A 1 94 ? 6.294 -12.561 -9.732 1.00 91.81 94 TYR A N 1
ATOM 732 C CA . TYR A 1 94 ? 4.876 -12.197 -9.728 1.00 91.81 94 TYR A CA 1
ATOM 733 C C . TYR A 1 94 ? 4.384 -12.023 -8.288 1.00 91.81 94 TYR A C 1
ATOM 735 O O . TYR A 1 94 ? 4.644 -12.871 -7.433 1.00 91.81 94 TYR A O 1
ATOM 743 N N . GLN A 1 95 ? 3.674 -10.930 -8.024 1.00 91.19 95 GLN A N 1
ATOM 744 C CA . GLN A 1 95 ? 3.227 -10.551 -6.691 1.00 91.19 95 GLN A CA 1
ATOM 745 C C . GLN A 1 95 ? 1.716 -10.706 -6.589 1.00 91.19 95 GLN A C 1
ATOM 747 O O . GLN A 1 95 ? 0.947 -10.171 -7.388 1.00 91.19 95 GLN A O 1
ATOM 752 N N . ARG A 1 96 ? 1.287 -11.458 -5.576 1.00 86.00 96 ARG A N 1
ATOM 753 C CA . ARG A 1 96 ? -0.126 -11.668 -5.263 1.00 86.00 96 ARG A CA 1
ATOM 754 C C . ARG A 1 96 ? -0.479 -10.845 -4.041 1.00 86.00 96 ARG A C 1
ATOM 756 O O . ARG A 1 96 ? 0.299 -10.799 -3.094 1.00 86.00 96 ARG A O 1
ATOM 763 N N . GLN A 1 97 ? -1.655 -10.226 -4.054 1.00 74.88 97 GLN A N 1
ATOM 764 C CA . GLN A 1 97 ? -2.160 -9.557 -2.863 1.00 74.88 97 GLN A CA 1
ATOM 765 C C . GLN A 1 97 ? -2.351 -10.585 -1.756 1.00 74.88 97 GLN A C 1
ATOM 767 O O . GLN A 1 97 ? -3.151 -11.516 -1.885 1.00 74.88 97 GLN A O 1
ATOM 772 N N . ILE A 1 98 ? -1.614 -10.401 -0.667 1.00 69.19 98 ILE A N 1
ATOM 773 C CA . ILE A 1 98 ? -1.823 -11.142 0.566 1.00 69.19 98 ILE A CA 1
ATOM 774 C C . ILE A 1 98 ? -2.739 -10.274 1.415 1.00 69.19 98 ILE A C 1
ATOM 776 O O . ILE A 1 98 ? -2.301 -9.412 2.167 1.00 69.19 98 ILE A O 1
ATOM 780 N N . TYR A 1 99 ? -4.043 -10.468 1.259 1.00 67.56 99 TYR A N 1
ATOM 781 C CA . TYR A 1 99 ? -4.974 -9.928 2.236 1.00 67.56 99 TYR A CA 1
ATOM 782 C C . TYR A 1 99 ? -4.763 -10.683 3.543 1.00 67.56 99 TYR A C 1
ATOM 784 O O . TYR A 1 99 ? -4.808 -11.915 3.547 1.00 67.56 99 TYR A O 1
ATOM 792 N N . GLY A 1 100 ? -4.616 -9.964 4.653 1.00 67.56 100 GLY A N 1
ATOM 793 C CA . GLY A 1 100 ? -4.712 -10.532 5.997 1.00 67.56 100 GLY A CA 1
ATOM 794 C C . GLY A 1 100 ? -6.139 -10.997 6.309 1.00 67.56 100 GLY A C 1
ATOM 795 O O . GLY A 1 100 ? -6.722 -10.556 7.293 1.00 67.56 100 GLY A O 1
ATOM 796 N N . ARG A 1 101 ? -6.736 -11.851 5.462 1.00 70.88 101 ARG A N 1
ATOM 797 C CA . ARG A 1 101 ? -8.097 -12.380 5.633 1.00 70.88 101 ARG A CA 1
ATOM 798 C C . ARG A 1 101 ? -8.242 -13.058 6.978 1.00 70.88 101 ARG A C 1
ATOM 800 O O . ARG A 1 101 ? -9.230 -12.815 7.643 1.00 70.88 101 ARG A O 1
ATOM 807 N N . GLU A 1 102 ? -7.227 -13.789 7.425 1.00 77.75 102 GLU A N 1
ATOM 808 C CA . GLU A 1 102 ? -7.226 -14.393 8.757 1.00 77.75 102 GLU A CA 1
ATOM 809 C C . GLU A 1 102 ? -7.348 -13.350 9.874 1.00 77.75 102 GLU A C 1
ATOM 811 O O . GLU A 1 102 ? -8.116 -13.540 10.814 1.00 77.75 102 GLU A O 1
ATOM 816 N N . ALA A 1 103 ? -6.636 -12.224 9.771 1.00 77.88 103 ALA A N 1
ATOM 817 C CA . ALA A 1 103 ? -6.741 -11.142 10.746 1.00 77.88 103 ALA A CA 1
ATOM 818 C C . ALA A 1 103 ? -8.131 -10.486 10.705 1.00 77.88 103 ALA A C 1
ATOM 820 O O . ALA A 1 103 ? -8.728 -10.259 11.757 1.00 77.88 103 ALA A O 1
ATOM 821 N N . ILE A 1 104 ? -8.677 -10.256 9.506 1.00 82.00 104 ILE A N 1
ATOM 822 C CA . ILE A 1 104 ? -10.031 -9.716 9.307 1.00 82.00 104 ILE A CA 1
ATOM 823 C C . ILE A 1 104 ? -11.088 -10.680 9.861 1.00 82.00 104 ILE A C 1
ATOM 825 O O . ILE A 1 104 ? -12.004 -10.264 10.566 1.00 82.00 104 ILE A O 1
ATOM 829 N N . ASP A 1 105 ? -10.972 -11.970 9.568 1.00 83.00 105 ASP A N 1
ATOM 830 C CA . ASP A 1 105 ? -11.929 -12.989 9.987 1.00 83.00 105 ASP A CA 1
ATOM 831 C C . ASP A 1 105 ? -11.904 -13.178 11.505 1.00 83.00 105 ASP A C 1
ATOM 833 O O . ASP A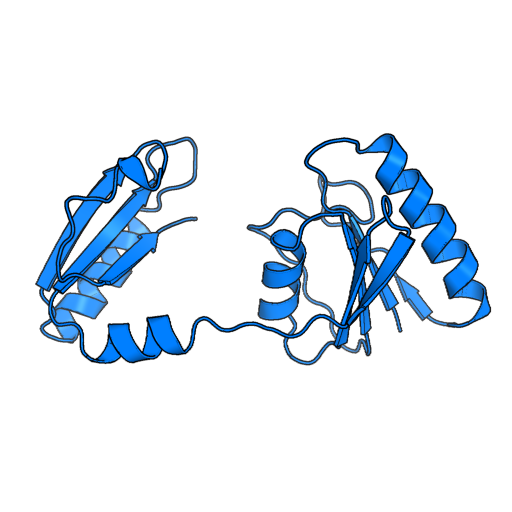 1 105 ? -12.962 -13.258 12.130 1.00 83.00 105 ASP A O 1
ATOM 837 N N . ARG A 1 106 ? -10.720 -13.123 12.126 1.00 81.56 106 ARG A N 1
ATOM 838 C CA . ARG A 1 106 ? -10.593 -13.053 13.588 1.00 81.56 106 ARG A CA 1
ATOM 839 C C . ARG A 1 106 ? -11.258 -11.792 14.147 1.00 81.56 106 ARG A C 1
ATOM 841 O O . ARG A 1 106 ? -12.046 -11.893 15.089 1.00 81.56 106 ARG A O 1
ATOM 848 N N . ALA A 1 107 ? -11.001 -10.630 13.543 1.00 85.25 107 ALA A N 1
ATOM 849 C CA . ALA A 1 107 ? -11.545 -9.340 13.970 1.00 85.25 107 ALA A CA 1
ATOM 850 C C . ALA A 1 107 ? -13.080 -9.277 13.934 1.00 85.25 107 ALA A C 1
ATOM 852 O O . ALA A 1 107 ? -13.681 -8.666 14.813 1.00 85.25 107 ALA A O 1
ATOM 853 N N . LYS A 1 108 ? -13.736 -9.951 12.978 1.00 86.31 108 LYS A N 1
ATOM 854 C CA . LYS A 1 108 ? -15.212 -10.003 12.891 1.00 86.31 108 LYS A CA 1
ATOM 855 C C . LYS A 1 108 ? -15.870 -10.516 14.175 1.00 86.31 108 LYS A C 1
ATOM 857 O O . LYS A 1 108 ? -16.964 -10.079 14.522 1.00 86.31 108 LYS A O 1
ATOM 862 N N . SER A 1 109 ? -15.214 -11.446 14.869 1.00 86.44 109 SER A N 1
ATOM 863 C CA . SER A 1 109 ? -15.721 -12.039 16.113 1.00 86.44 109 SER A CA 1
ATOM 864 C C . SER A 1 109 ? -15.349 -11.255 17.378 1.00 86.44 109 SER A C 1
ATOM 866 O O . SER A 1 109 ? -15.910 -11.514 18.447 1.00 86.44 109 SER A O 1
ATOM 868 N N . ALA A 1 110 ? -14.435 -10.284 17.274 1.00 88.44 110 ALA A N 1
ATOM 869 C CA . ALA A 1 110 ? -13.939 -9.532 18.419 1.00 88.44 110 ALA A CA 1
ATOM 870 C C . ALA A 1 110 ? -15.037 -8.653 19.034 1.00 88.44 110 ALA A C 1
ATOM 872 O O . ALA A 1 110 ? -15.872 -8.078 18.331 1.00 88.44 110 ALA A O 1
ATOM 873 N N . GLN A 1 111 ? -15.048 -8.563 20.364 1.00 90.38 111 GLN A N 1
ATOM 874 C CA . GLN A 1 111 ? -15.953 -7.675 21.109 1.00 90.38 111 GLN A CA 1
ATOM 875 C C . GLN A 1 111 ? -15.268 -6.380 21.541 1.00 90.38 111 GLN A C 1
ATOM 877 O O . GLN A 1 111 ? -15.935 -5.352 21.628 1.00 90.38 111 GLN A O 1
ATOM 882 N N . THR A 1 112 ? -13.947 -6.438 21.731 1.00 88.81 112 THR A N 1
ATOM 883 C CA . THR A 1 112 ? -13.119 -5.319 22.175 1.00 88.81 112 THR A CA 1
ATOM 884 C C . THR A 1 112 ? -12.077 -4.969 21.117 1.00 88.81 112 THR A C 1
ATOM 886 O O . THR A 1 112 ? -11.371 -5.855 20.619 1.00 88.81 112 THR A O 1
ATOM 889 N N . PHE A 1 113 ? -11.944 -3.679 20.811 1.00 89.25 113 PHE A N 1
ATOM 890 C CA . PHE A 1 113 ? -10.958 -3.146 19.872 1.00 89.25 113 PHE A CA 1
ATOM 891 C C . PHE A 1 113 ? -9.991 -2.173 20.558 1.00 89.25 113 PHE A C 1
ATOM 893 O O . PHE A 1 113 ? -10.401 -1.277 21.288 1.00 89.25 113 PHE A O 1
ATOM 900 N N . GLY A 1 114 ? -8.693 -2.331 20.312 1.00 88.56 114 GLY A N 1
ATOM 901 C CA . GLY A 1 114 ? -7.689 -1.336 20.688 1.00 88.56 114 GLY A CA 1
ATOM 902 C C . GLY A 1 114 ? -7.382 -0.452 19.488 1.00 88.56 114 GLY A C 1
ATOM 903 O O . GLY A 1 114 ? -6.972 -0.963 18.450 1.00 88.56 114 GLY A O 1
ATOM 904 N N . ILE A 1 115 ? -7.579 0.855 19.605 1.00 88.25 115 ILE A N 1
ATOM 905 C CA . ILE A 1 115 ? -7.316 1.810 18.528 1.00 88.25 115 ILE A CA 1
ATOM 906 C C . ILE A 1 115 ? -5.969 2.473 18.788 1.00 88.25 115 ILE A C 1
ATOM 908 O O . ILE A 1 115 ? -5.808 3.174 19.782 1.00 88.25 115 ILE A O 1
ATOM 912 N N . ILE A 1 116 ? -4.994 2.264 17.913 1.00 86.56 116 ILE A N 1
ATOM 913 C CA . ILE A 1 116 ? -3.680 2.899 18.012 1.00 86.56 116 ILE A CA 1
ATOM 914 C C . ILE A 1 116 ? -3.708 4.189 17.199 1.00 86.56 116 ILE A C 1
ATOM 916 O O . ILE A 1 116 ? -3.960 4.160 15.999 1.00 86.56 116 ILE A O 1
ATOM 920 N N . MET A 1 117 ? -3.423 5.317 17.843 1.00 83.94 117 MET A N 1
ATOM 921 C CA . MET A 1 117 ? -3.258 6.614 17.194 1.00 83.94 117 MET A CA 1
ATOM 922 C C . MET A 1 117 ? -1.802 7.067 17.332 1.00 83.94 117 MET A C 1
ATOM 924 O O . MET A 1 117 ? -1.300 7.288 18.438 1.00 83.94 117 MET A O 1
ATOM 928 N N . GLY A 1 118 ? -1.135 7.206 16.185 1.00 83.50 118 GLY A N 1
ATOM 929 C CA . GLY A 1 118 ? 0.237 7.696 16.105 1.00 83.50 118 GLY A CA 1
ATOM 930 C C . GLY A 1 118 ? 0.339 9.161 16.529 1.00 83.50 118 GLY A C 1
ATOM 931 O O . GLY A 1 118 ? -0.394 10.004 16.018 1.00 83.50 118 GLY A O 1
ATOM 932 N N . THR A 1 119 ? 1.250 9.493 17.441 1.00 82.12 119 THR A N 1
ATOM 933 C CA . THR A 1 119 ? 1.488 10.883 17.880 1.00 82.12 119 THR A CA 1
ATOM 934 C C . THR A 1 119 ? 2.720 11.522 17.238 1.00 82.12 119 THR A C 1
ATOM 936 O O . THR A 1 119 ? 2.974 12.707 17.457 1.00 82.12 119 THR A O 1
ATOM 939 N N . LEU A 1 120 ? 3.484 10.773 16.434 1.00 78.12 120 LEU A N 1
ATOM 940 C CA . LEU A 1 120 ? 4.668 11.281 15.746 1.00 78.12 120 LEU A CA 1
ATOM 941 C C . LEU A 1 120 ? 4.307 11.950 14.413 1.00 78.12 120 LEU A C 1
ATOM 943 O O . LEU A 1 120 ? 3.647 11.375 13.547 1.00 78.12 120 LEU A O 1
ATOM 947 N N . GLY A 1 121 ? 4.786 13.181 14.225 1.00 76.06 121 GLY A N 1
ATOM 948 C CA . GLY A 1 121 ? 4.586 13.936 12.988 1.00 76.06 121 GLY A CA 1
ATOM 949 C C . GLY A 1 121 ? 3.106 14.120 12.634 1.00 76.06 121 GLY A C 1
ATOM 950 O O . GLY A 1 121 ? 2.293 14.482 13.479 1.00 76.06 121 GLY A O 1
ATOM 951 N N . ARG A 1 122 ? 2.761 13.889 11.361 1.00 70.38 122 ARG A N 1
ATOM 952 C CA . ARG A 1 122 ? 1.380 13.924 10.844 1.00 70.38 122 ARG A CA 1
ATOM 953 C C . ARG A 1 122 ? 0.840 12.512 10.601 1.00 70.38 122 ARG A C 1
ATOM 955 O O . ARG A 1 122 ? 0.342 12.240 9.518 1.00 70.38 122 ARG A O 1
ATOM 962 N N . GLN A 1 123 ? 1.003 11.601 11.563 1.00 71.88 123 GLN A N 1
ATOM 963 C CA . GLN A 1 123 ? 0.507 10.221 11.452 1.00 71.88 123 GLN A CA 1
ATOM 964 C C . GLN A 1 123 ? -0.892 10.029 12.052 1.00 71.88 123 GLN A C 1
ATOM 966 O O . GLN A 1 123 ? -1.686 9.300 11.476 1.00 71.88 123 GLN A O 1
ATOM 971 N N . GLY A 1 124 ? -1.238 10.700 13.155 1.00 75.56 124 GLY A N 1
ATOM 972 C CA . GLY A 1 124 ? -2.543 10.539 13.808 1.00 75.56 124 GLY A CA 1
ATOM 973 C C . GLY A 1 124 ? -3.606 11.535 13.350 1.00 75.56 124 GLY A C 1
ATOM 974 O O . GLY A 1 124 ? -3.377 12.742 13.377 1.00 75.56 124 GLY A O 1
ATOM 975 N N . SER A 1 125 ? -4.804 11.031 13.035 1.00 82.62 125 SER A N 1
ATOM 976 C CA . SER A 1 125 ? -5.967 11.843 12.651 1.00 82.62 125 SER A CA 1
ATOM 977 C C . SER A 1 125 ? -7.114 11.726 13.667 1.00 82.62 125 SER A C 1
ATOM 979 O O . SER A 1 125 ? -7.787 10.689 13.714 1.00 82.62 125 SER A O 1
ATOM 981 N N . PRO A 1 126 ? -7.409 12.779 14.460 1.00 86.50 126 PRO A N 1
ATOM 982 C CA . PRO A 1 126 ? -8.554 12.795 15.378 1.00 86.50 126 PRO A CA 1
ATOM 983 C C . PRO A 1 126 ? -9.899 12.601 14.677 1.00 86.50 126 PRO A C 1
ATOM 985 O O . PRO A 1 126 ? -10.819 12.014 15.239 1.00 86.50 126 PRO A O 1
ATOM 988 N N . VAL A 1 127 ? -10.008 13.060 13.428 1.00 88.25 127 VAL A N 1
ATOM 989 C CA . VAL A 1 127 ? -11.222 12.905 12.619 1.00 88.25 127 VAL A CA 1
ATOM 990 C C . VAL A 1 127 ? -11.477 11.429 12.313 1.00 88.25 127 VAL A C 1
ATOM 992 O O . VAL A 1 127 ? -12.596 10.954 12.500 1.00 88.25 127 VAL A O 1
ATOM 995 N N . ILE A 1 128 ? -10.441 10.691 11.899 1.00 86.94 128 ILE A N 1
ATOM 996 C CA . ILE A 1 128 ? -10.562 9.254 11.615 1.00 86.94 128 ILE A CA 1
ATOM 997 C C . ILE A 1 128 ? -10.835 8.480 12.909 1.00 86.94 128 ILE A C 1
ATOM 999 O O . ILE A 1 128 ? -11.690 7.597 12.911 1.00 86.94 128 ILE A O 1
ATOM 1003 N N . LEU A 1 129 ? -10.180 8.846 14.019 1.00 88.75 129 LEU A N 1
ATOM 1004 C CA . LEU A 1 129 ? -10.452 8.238 15.323 1.00 88.75 129 LEU A CA 1
ATOM 1005 C C . LEU A 1 129 ? -11.926 8.378 15.709 1.00 88.75 129 LEU A C 1
ATOM 1007 O O . LEU A 1 129 ? -12.564 7.369 15.981 1.00 88.75 129 LEU A O 1
ATOM 1011 N N . ASN A 1 130 ? -12.478 9.593 15.662 1.00 92.25 130 ASN A N 1
ATOM 1012 C CA . ASN A 1 130 ? -13.879 9.841 16.011 1.00 92.25 130 ASN A CA 1
ATOM 1013 C C . ASN A 1 130 ? -14.854 9.064 15.114 1.00 92.25 130 ASN A C 1
ATOM 1015 O O . ASN A 1 130 ? -15.898 8.596 15.571 1.00 92.25 130 ASN A O 1
ATOM 1019 N N . HIS A 1 131 ? -14.525 8.925 13.830 1.00 92.69 131 HIS A N 1
ATOM 1020 C CA . HIS A 1 131 ? -15.323 8.133 12.901 1.00 92.69 131 HIS A CA 1
ATOM 1021 C C . HIS A 1 131 ? -15.300 6.642 13.272 1.00 92.69 131 HIS A C 1
ATOM 1023 O O . HIS A 1 131 ? -16.351 6.009 13.354 1.00 92.69 131 HIS A O 1
ATOM 1029 N N . LEU A 1 132 ? -14.119 6.086 13.554 1.00 90.38 132 LEU A N 1
ATOM 1030 C CA . LEU A 1 132 ? -13.964 4.683 13.946 1.00 90.38 132 LEU A CA 1
ATOM 1031 C C . LEU A 1 132 ? -14.643 4.367 15.277 1.00 90.38 132 LEU A C 1
ATOM 1033 O O . LEU A 1 132 ? -15.331 3.353 15.380 1.00 90.38 132 LEU A O 1
ATOM 1037 N N . THR A 1 133 ? -14.492 5.230 16.280 1.00 93.25 133 THR A N 1
ATOM 1038 C CA . THR A 1 133 ? -15.146 5.045 17.580 1.00 93.25 133 THR A CA 1
ATOM 1039 C C . THR A 1 133 ? -16.666 5.074 17.442 1.00 93.25 133 THR A C 1
ATOM 1041 O O . THR A 1 133 ? -17.331 4.172 17.939 1.00 93.25 133 THR A O 1
ATOM 1044 N N . SER A 1 134 ? -17.210 6.002 16.645 1.00 95.00 134 SER A N 1
ATOM 1045 C CA . SER A 1 134 ? -18.651 6.061 16.349 1.00 95.00 134 SER A CA 1
ATOM 1046 C C . SER A 1 134 ? -19.165 4.786 15.668 1.00 95.00 134 SER A C 1
ATOM 1048 O O . SER A 1 134 ? -20.252 4.298 15.983 1.00 95.00 134 SER A O 1
ATOM 1050 N N . MET A 1 135 ? -18.385 4.211 14.744 1.00 93.94 135 MET A N 1
ATOM 1051 C CA . MET A 1 135 ? -18.727 2.933 14.111 1.00 93.94 135 MET A CA 1
ATOM 1052 C C . MET A 1 135 ? -18.742 1.783 15.124 1.00 93.94 135 MET A C 1
ATOM 1054 O O . MET A 1 135 ? -19.668 0.970 15.108 1.00 93.94 135 MET A O 1
ATOM 1058 N N . LEU A 1 136 ? -17.749 1.718 16.013 1.00 92.62 136 LEU A N 1
ATOM 1059 C CA . LEU A 1 136 ? -17.666 0.686 17.047 1.00 92.62 136 LEU A CA 1
ATOM 1060 C C . LEU A 1 136 ? -18.822 0.801 18.049 1.00 92.62 136 LEU A C 1
ATOM 1062 O O . LEU A 1 136 ? -19.468 -0.211 18.328 1.00 92.62 136 LEU A O 1
ATOM 1066 N N . ASP A 1 137 ? -19.155 2.021 18.479 1.00 94.44 137 ASP A N 1
ATOM 1067 C CA . ASP A 1 137 ? -20.309 2.309 19.337 1.00 94.44 137 ASP A CA 1
ATOM 1068 C C . ASP A 1 137 ? -21.621 1.851 18.681 1.00 94.44 137 ASP A C 1
ATOM 1070 O O . ASP A 1 137 ? -22.416 1.142 19.299 1.00 94.44 137 ASP A O 1
ATOM 1074 N N . SER A 1 138 ? -21.822 2.163 17.393 1.00 96.06 138 SER A N 1
ATOM 1075 C CA . SER A 1 138 ? -23.018 1.735 16.645 1.00 96.06 138 SER A CA 1
ATOM 1076 C C . SER A 1 138 ? -23.151 0.211 16.518 1.00 96.06 138 SER A C 1
ATOM 1078 O O . SER A 1 138 ? -24.257 -0.314 16.403 1.00 96.06 138 SER A O 1
ATOM 1080 N N . CYS A 1 139 ? -22.026 -0.506 16.572 1.00 92.81 139 CYS A N 1
ATOM 1081 C CA . CYS A 1 139 ? -21.968 -1.965 16.535 1.00 92.81 139 CYS A CA 1
ATOM 1082 C C . CYS A 1 139 ? -21.993 -2.604 17.936 1.00 92.81 139 CYS A C 1
ATOM 1084 O O . CYS A 1 139 ? -21.854 -3.826 18.041 1.00 92.81 139 CYS A O 1
ATOM 1086 N N . GLY A 1 140 ? -22.123 -1.809 19.006 1.00 93.81 140 GLY A N 1
ATOM 1087 C CA . GLY A 1 140 ? -22.091 -2.281 20.393 1.00 93.81 140 GLY A CA 1
ATOM 1088 C C . GLY A 1 140 ? -20.746 -2.890 20.804 1.00 93.81 140 GLY A C 1
ATOM 1089 O O . GLY A 1 140 ? -20.709 -3.777 21.656 1.00 93.81 140 GLY A O 1
ATOM 1090 N N . LYS A 1 141 ? -19.648 -2.471 20.163 1.00 92.00 141 LYS A N 1
ATOM 1091 C CA . LYS A 1 141 ? -18.290 -2.952 20.442 1.00 92.00 141 LYS A CA 1
ATOM 1092 C C . LYS A 1 141 ? -17.612 -2.044 21.455 1.00 92.00 141 LYS A C 1
ATOM 1094 O O . LYS A 1 141 ? -17.708 -0.826 21.362 1.00 92.00 141 LYS A O 1
ATOM 1099 N N . THR A 1 142 ? -16.887 -2.633 22.399 1.00 93.12 142 THR A N 1
ATOM 1100 C CA . THR A 1 142 ? -16.078 -1.862 23.345 1.00 93.12 142 THR A CA 1
ATOM 1101 C C . THR A 1 142 ? -14.736 -1.514 22.713 1.00 93.12 142 THR A C 1
ATOM 1103 O O . THR A 1 142 ? -14.213 -2.250 21.871 1.00 93.12 142 THR A O 1
ATOM 1106 N N . TYR A 1 143 ? -14.155 -0.383 23.105 1.00 92.06 143 TYR A N 1
ATOM 1107 C CA . TYR A 1 143 ? -12.839 0.006 22.618 1.00 92.06 143 TYR A CA 1
ATOM 1108 C C . TYR A 1 143 ? -12.060 0.858 23.611 1.00 92.06 143 TYR A C 1
ATOM 1110 O O . TYR A 1 143 ? -12.612 1.412 24.560 1.00 92.06 143 TYR A O 1
ATOM 1118 N N . PHE A 1 144 ? -10.758 0.962 23.371 1.00 89.38 144 PHE A N 1
ATOM 1119 C CA . PHE A 1 144 ? -9.863 1.891 24.052 1.00 89.38 144 PHE A CA 1
ATOM 1120 C C . PHE A 1 144 ? -8.848 2.449 23.055 1.00 89.38 144 PHE A C 1
ATOM 1122 O O . PHE A 1 144 ? -8.522 1.792 22.067 1.00 89.38 144 PHE A O 1
ATOM 1129 N N . THR A 1 145 ? -8.328 3.646 23.323 1.00 87.44 145 THR A N 1
ATOM 1130 C CA . THR A 1 145 ? -7.361 4.312 22.441 1.00 87.44 145 THR A CA 1
ATOM 1131 C C . THR A 1 145 ? -5.973 4.319 23.076 1.00 87.44 145 THR A C 1
ATOM 1133 O O . THR A 1 145 ? -5.812 4.746 24.217 1.00 87.44 145 THR A O 1
ATOM 1136 N N . LEU A 1 146 ? -4.966 3.874 22.327 1.00 86.12 146 LEU A N 1
ATOM 1137 C CA . LEU A 1 146 ? -3.550 3.945 22.674 1.00 86.12 146 LEU A CA 1
ATOM 1138 C C . LEU A 1 146 ? -2.874 5.037 21.848 1.00 86.12 146 LEU A C 1
ATOM 1140 O O . LEU A 1 146 ? -2.877 4.987 20.620 1.00 86.12 146 LEU A O 1
ATOM 1144 N N . LEU A 1 147 ? -2.259 6.000 22.527 1.00 85.06 147 LEU A N 1
ATOM 1145 C CA . LEU A 1 147 ? -1.448 7.038 21.898 1.00 85.06 147 LEU A CA 1
ATOM 1146 C C . LEU A 1 147 ? 0.020 6.617 21.948 1.00 85.06 147 LEU A C 1
ATOM 1148 O O . LEU A 1 147 ? 0.589 6.506 23.033 1.00 85.06 147 LEU A O 1
ATOM 1152 N N . LEU A 1 148 ? 0.629 6.376 20.788 1.00 82.19 148 LEU A N 1
ATOM 1153 C CA . LEU A 1 148 ? 2.018 5.924 20.683 1.00 82.19 148 LEU A CA 1
ATOM 1154 C C . LEU A 1 148 ? 2.782 6.803 19.695 1.00 82.19 148 LEU A C 1
ATOM 1156 O O . LEU A 1 148 ? 2.284 7.091 18.613 1.00 82.19 148 LEU A O 1
ATOM 1160 N N . SER A 1 149 ? 4.007 7.205 20.041 1.00 79.88 149 SER A N 1
ATOM 1161 C CA . SER A 1 149 ? 4.881 7.905 19.090 1.00 79.88 149 SER A CA 1
ATOM 1162 C C . SER A 1 149 ? 5.398 6.956 18.008 1.00 79.88 149 SER A C 1
ATOM 1164 O O . SER A 1 149 ? 5.528 7.344 16.859 1.00 79.88 149 SER A O 1
ATOM 1166 N N . GLU A 1 150 ? 5.663 5.701 18.368 1.00 75.00 150 GLU A N 1
ATOM 1167 C CA . GLU A 1 150 ? 6.170 4.665 17.471 1.00 75.00 150 GLU A CA 1
ATOM 1168 C C . GLU A 1 150 ? 5.646 3.298 17.919 1.00 75.00 150 GLU A C 1
ATOM 1170 O O . GLU A 1 150 ? 5.622 2.993 19.122 1.00 75.00 150 GLU A O 1
ATOM 1175 N N . ILE A 1 151 ? 5.249 2.473 16.951 1.00 68.00 151 ILE A N 1
ATOM 1176 C CA . ILE A 1 151 ? 4.731 1.126 17.182 1.00 68.00 151 ILE A CA 1
ATOM 1177 C C . ILE A 1 151 ? 5.896 0.144 17.110 1.00 68.00 151 ILE A C 1
ATOM 1179 O O . ILE A 1 151 ? 6.522 -0.026 16.068 1.00 68.00 151 ILE A O 1
ATOM 1183 N N . PHE A 1 152 ? 6.160 -0.529 18.225 1.00 68.38 152 PHE A N 1
ATOM 1184 C CA . PHE A 1 152 ? 7.122 -1.622 18.293 1.00 68.38 152 PHE A CA 1
ATOM 1185 C C . PHE A 1 152 ? 6.409 -2.893 18.757 1.00 68.38 152 PHE A C 1
ATOM 1187 O O . PHE A 1 152 ? 5.547 -2.792 19.641 1.00 68.38 152 PHE A O 1
ATOM 1194 N N . PRO A 1 153 ? 6.785 -4.079 18.239 1.00 61.44 153 PRO A N 1
ATOM 1195 C CA . PRO A 1 153 ? 6.236 -5.354 18.705 1.00 61.44 153 PRO A CA 1
ATOM 1196 C C . PRO A 1 153 ? 6.294 -5.488 20.235 1.00 61.44 153 PRO A C 1
ATOM 1198 O O . PRO A 1 153 ? 5.308 -5.861 20.868 1.00 61.44 153 PRO A O 1
ATOM 1201 N N . ASP A 1 154 ? 7.399 -5.043 20.836 1.00 61.91 154 ASP A N 1
ATOM 1202 C CA . ASP A 1 154 ? 7.667 -5.141 22.277 1.00 61.91 154 ASP A CA 1
ATOM 1203 C C . ASP A 1 154 ? 6.860 -4.155 23.137 1.00 61.91 154 ASP A C 1
ATOM 1205 O O . ASP A 1 154 ? 6.781 -4.315 24.353 1.00 61.91 154 ASP A O 1
ATOM 1209 N N . LYS A 1 155 ? 6.228 -3.140 22.528 1.00 56.91 155 LYS A N 1
ATOM 1210 C CA . LYS A 1 155 ? 5.320 -2.201 23.217 1.00 56.91 155 LYS A CA 1
ATOM 1211 C C . LYS A 1 155 ? 3.853 -2.644 23.162 1.00 56.91 155 LYS A C 1
ATOM 1213 O O . LYS A 1 155 ? 3.028 -2.099 23.891 1.00 56.91 155 LYS A O 1
ATOM 1218 N N . CYS A 1 156 ? 3.534 -3.653 22.346 1.00 52.28 156 CYS A N 1
ATOM 1219 C CA . CYS A 1 156 ? 2.210 -4.270 22.242 1.00 52.28 156 CYS A CA 1
ATOM 1220 C C . CYS A 1 156 ? 1.927 -5.538 23.105 1.00 52.28 156 CYS A C 1
ATOM 1222 O O . CYS A 1 156 ? 0.914 -6.183 22.829 1.00 52.28 156 CYS A O 1
ATOM 1224 N N . PRO A 1 157 ? 2.689 -5.938 24.156 1.00 45.03 157 PRO A N 1
ATOM 1225 C CA . PRO A 1 157 ? 2.322 -7.104 24.975 1.00 45.03 157 PRO A CA 1
ATOM 1226 C C . PRO A 1 157 ? 1.027 -6.941 25.787 1.00 45.03 157 PRO A C 1
ATOM 1228 O O . PRO A 1 157 ? 0.448 -7.933 26.221 1.00 45.03 157 PRO A O 1
ATOM 1231 N N . CYS A 1 158 ? 0.559 -5.710 26.022 1.00 45.50 158 CYS A N 1
ATOM 1232 C CA . CYS A 1 158 ? -0.509 -5.436 26.992 1.00 45.50 158 CYS A CA 1
ATOM 1233 C C . CYS A 1 158 ? -1.943 -5.574 26.453 1.00 45.50 158 CYS A C 1
ATOM 1235 O O . CYS A 1 158 ? -2.888 -5.260 27.172 1.00 45.50 158 CYS A O 1
ATOM 1237 N N . VAL A 1 159 ? -2.139 -6.045 25.218 1.00 49.50 159 VAL A N 1
ATOM 1238 C CA . VAL A 1 159 ? -3.475 -6.149 24.605 1.00 49.50 159 VAL A CA 1
ATOM 1239 C C . VAL A 1 159 ? -3.843 -7.611 24.359 1.00 49.50 159 VAL A C 1
ATOM 1241 O O . VAL A 1 159 ? -4.058 -8.066 23.237 1.00 49.50 159 VAL A O 1
ATOM 1244 N N . ILE A 1 160 ? -3.894 -8.390 25.437 1.00 43.31 160 ILE A N 1
ATOM 1245 C CA . ILE A 1 160 ? -4.385 -9.768 25.380 1.00 43.31 160 ILE A CA 1
ATOM 1246 C C . ILE A 1 160 ? -5.909 -9.717 25.188 1.00 43.31 160 ILE A C 1
ATOM 1248 O O . ILE A 1 160 ? -6.633 -9.209 26.039 1.00 43.31 160 ILE A O 1
ATOM 1252 N N . GLY A 1 161 ? -6.399 -10.236 24.058 1.00 51.53 161 GLY A N 1
ATOM 1253 C CA . GLY A 1 161 ? -7.833 -10.426 23.797 1.00 51.53 161 GLY A CA 1
ATOM 1254 C C . GLY A 1 161 ? -8.545 -9.326 23.001 1.00 51.53 161 GLY A C 1
ATOM 1255 O O . GLY A 1 161 ? -9.759 -9.419 22.842 1.00 51.53 161 GLY A O 1
ATOM 1256 N N . SER A 1 162 ? -7.835 -8.318 22.475 1.00 53.62 162 SER A N 1
ATOM 1257 C CA . SER A 1 162 ? -8.451 -7.281 21.623 1.00 53.62 162 SER A CA 1
ATOM 1258 C C . SER A 1 162 ? -7.852 -7.265 20.2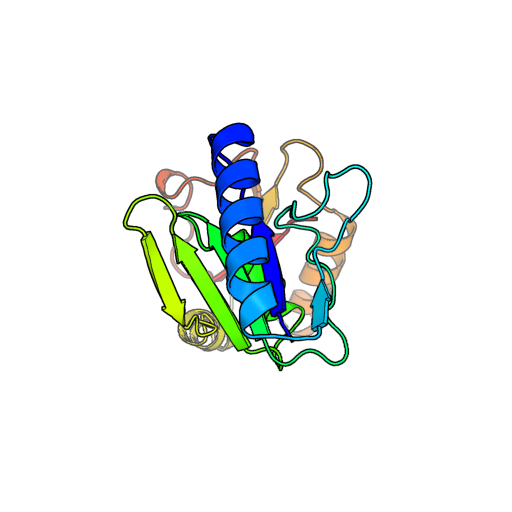19 1.00 53.62 162 SER A C 1
ATOM 1260 O O . SER A 1 162 ? -6.670 -7.551 20.030 1.00 53.62 162 SER A O 1
ATOM 1262 N N . THR A 1 163 ? -8.667 -6.913 19.225 1.00 63.34 163 THR A N 1
ATOM 1263 C CA . THR A 1 163 ? -8.178 -6.640 17.869 1.00 63.34 163 THR A CA 1
ATOM 1264 C C . THR A 1 163 ? -7.624 -5.224 17.814 1.00 63.34 163 THR A C 1
ATOM 1266 O O . THR A 1 163 ? -8.298 -4.282 18.228 1.00 63.34 163 THR A O 1
ATOM 1269 N N . LEU A 1 164 ? -6.404 -5.071 17.301 1.00 63.41 164 LEU A N 1
ATOM 1270 C CA . LEU A 1 164 ? -5.775 -3.767 17.126 1.00 63.41 164 LEU A CA 1
ATOM 1271 C C . LEU A 1 164 ? -6.162 -3.164 15.774 1.00 63.41 164 LEU A C 1
ATOM 1273 O O . LEU A 1 164 ? -6.055 -3.828 14.743 1.00 63.41 164 LEU A O 1
ATOM 1277 N N . ILE A 1 165 ? -6.601 -1.910 15.797 1.00 62.69 165 ILE A N 1
ATOM 1278 C CA . ILE A 1 165 ? -6.803 -1.074 14.615 1.00 62.69 165 ILE A CA 1
ATOM 1279 C C . ILE A 1 165 ? -5.789 0.057 14.703 1.00 62.69 165 ILE A C 1
ATOM 1281 O O . ILE A 1 165 ? -5.827 0.853 15.637 1.00 62.69 165 ILE A O 1
ATOM 1285 N N . GLU A 1 166 ? -4.881 0.125 13.739 1.00 61.44 166 GLU A N 1
ATOM 1286 C CA . GLU A 1 166 ? -3.973 1.257 13.603 1.00 61.44 166 GLU A CA 1
ATOM 1287 C C . GLU A 1 166 ? -4.644 2.364 12.788 1.00 61.44 166 GLU A C 1
ATOM 1289 O O . GLU A 1 166 ? -5.216 2.110 11.728 1.00 61.44 166 GLU A O 1
ATOM 1294 N N . VAL A 1 167 ? -4.587 3.591 13.301 1.00 55.53 167 VAL A N 1
ATOM 1295 C CA . VAL A 1 167 ? -5.114 4.784 12.643 1.00 55.53 167 VAL A CA 1
ATOM 1296 C C . VAL A 1 167 ? -3.948 5.649 12.215 1.00 55.53 167 VAL A C 1
ATOM 1298 O O . VAL A 1 167 ? -3.362 6.377 13.022 1.00 55.53 167 VAL A O 1
ATOM 1301 N N . THR A 1 168 ? -3.645 5.568 10.927 1.00 51.28 168 THR A N 1
ATOM 1302 C CA . THR A 1 168 ? -2.710 6.451 10.239 1.00 51.28 168 THR A CA 1
ATOM 1303 C C . THR A 1 168 ? -3.456 7.375 9.275 1.00 51.28 168 THR A C 1
ATOM 1305 O O . THR A 1 168 ? -4.616 7.135 8.930 1.00 51.28 168 THR A O 1
ATOM 1308 N N . HIS A 1 169 ? -2.815 8.493 8.937 1.00 47.34 169 HIS A N 1
ATOM 1309 C CA . HIS A 1 169 ? -3.308 9.515 8.016 1.00 47.34 169 HIS A CA 1
ATOM 1310 C C . HIS A 1 169 ? -3.433 9.037 6.568 1.00 47.34 169 HIS A C 1
ATOM 1312 O O . HIS A 1 169 ? -2.589 8.222 6.134 1.00 47.34 169 HIS A O 1
#

Secondary structure (DSSP, 8-state):
-EEEEE--SS-HHHHHHHHHHHHHHHHTT-S-EE----TTSPTTB--TT-PPP-TT-SEEEEE-S--HHHHHHHHH-TTSEEEEEETTTTEEEEE-----HHHHHHHHH-SEEEEEEE-STT---HHHHHHHHHHHHHTT-EEEEEEESS--GGG-TT-TT-EEEEE--

Organism: Aphanomyces astaci (NCBI:txid112090)

Foldseek 3Di:
DEEEAEDDDDDPPVQVVVSVVVVVVVVVVDVDYDQDDDPPDDGRYFDLVDADEDPPEAEYEYEDPDCRSVLSNCVRYVNHWYWYQDPPVRDIGTDDNDDVVVLVVVQVPAQEEEEEAAPADQWGDPVVVVVVVVVCVVVNGHYDYDYDNDDDPVVPPPDPRHRYDYGTD

Sequence (169 aa):
MLYVFVDITIDVSHFATAMHVAVTELKHHFHDIVVPQAKPLSPGEVLGCTSPQFPDRDALVFVADGRFHLESAMIANPSVKAFRYDPYPKVLSYQRQIYGREAIDRAKSAQTFGIIMGTLGRQGSPVILNHLTSMLDSCGKTYFTLLLSEIFPDKCPCVIGSTLIEVTH